Protein AF-A0A852RER1-F1 (afdb_monomer_lite)

Structure (mmCIF, N/CA/C/O backbone):
data_AF-A0A852RER1-F1
#
_entry.id   AF-A0A852RER1-F1
#
loop_
_atom_site.group_PDB
_atom_site.id
_atom_site.type_symbol
_atom_site.label_atom_id
_atom_site.label_alt_id
_atom_site.label_comp_id
_atom_site.label_asym_id
_atom_site.label_entity_id
_atom_site.label_seq_id
_atom_site.pdbx_PDB_ins_code
_atom_site.Cartn_x
_atom_site.Cartn_y
_atom_site.Cartn_z
_atom_site.occupancy
_atom_site.B_iso_or_equiv
_atom_site.auth_seq_id
_atom_site.auth_comp_id
_atom_site.auth_asym_id
_atom_site.auth_atom_id
_atom_site.pdbx_PDB_model_num
ATOM 1 N N . MET A 1 1 ? -23.363 30.233 51.458 1.00 36.84 1 MET A N 1
ATOM 2 C CA . MET A 1 1 ? -23.856 29.003 50.801 1.00 36.84 1 MET A CA 1
ATOM 3 C C . MET A 1 1 ? -25.123 29.364 50.048 1.00 36.84 1 MET A C 1
ATOM 5 O O . MET A 1 1 ? -26.042 29.880 50.666 1.00 36.84 1 MET A O 1
ATOM 9 N N . ARG A 1 2 ? -25.121 29.237 48.717 1.00 41.78 2 ARG A N 1
ATOM 10 C CA . ARG A 1 2 ? -26.231 29.639 47.842 1.00 41.78 2 ARG A CA 1
ATOM 11 C C . ARG A 1 2 ? -26.874 28.353 47.327 1.00 41.78 2 ARG A C 1
ATOM 13 O O . ARG A 1 2 ? -26.272 27.664 46.514 1.00 41.78 2 ARG A O 1
ATOM 20 N N . THR A 1 3 ? -28.038 28.000 47.857 1.00 46.34 3 THR A N 1
ATOM 21 C CA . THR A 1 3 ? -28.856 26.878 47.384 1.00 46.34 3 THR A CA 1
ATOM 22 C C . THR A 1 3 ? -29.500 27.293 46.060 1.00 46.34 3 THR A C 1
ATOM 24 O O . THR A 1 3 ? -30.434 28.093 46.054 1.00 46.34 3 THR A O 1
ATOM 27 N N . GLY A 1 4 ? -28.945 26.848 44.932 1.00 49.03 4 GLY A N 1
ATOM 28 C CA . GLY A 1 4 ? -29.528 27.100 43.614 1.00 49.03 4 GLY A CA 1
ATOM 29 C C . GLY A 1 4 ? -30.630 26.088 43.325 1.00 49.03 4 GLY A C 1
ATOM 30 O O . GLY A 1 4 ? -30.341 24.900 43.230 1.00 49.03 4 GLY A O 1
ATOM 31 N N . SER A 1 5 ? -31.876 26.551 43.199 1.00 51.22 5 SER A N 1
ATOM 32 C CA . SER A 1 5 ? -32.975 25.766 42.631 1.00 51.22 5 SER A CA 1
ATOM 33 C C . SER A 1 5 ? -32.625 25.386 41.188 1.00 51.22 5 SER A C 1
ATOM 35 O O . SER A 1 5 ? -32.264 26.258 40.386 1.00 51.22 5 SER A O 1
ATOM 37 N N . GLY A 1 6 ? -32.679 24.084 40.888 1.00 59.28 6 GLY A N 1
ATOM 38 C CA . GLY A 1 6 ? -32.413 23.482 39.577 1.00 59.28 6 GLY A CA 1
ATOM 39 C C . GLY A 1 6 ? -33.532 23.752 38.575 1.00 59.28 6 GLY A C 1
ATOM 40 O O . GLY A 1 6 ? -34.182 22.829 38.108 1.00 59.28 6 GLY A O 1
ATOM 41 N N . GLU A 1 7 ? -33.782 25.023 38.298 1.00 64.06 7 GLU A N 1
ATOM 42 C CA . GLU A 1 7 ? -34.699 25.473 37.252 1.00 64.06 7 GLU A CA 1
ATOM 43 C C . GLU A 1 7 ? -33.895 25.809 35.992 1.00 64.06 7 GLU A C 1
ATOM 45 O O . GLU A 1 7 ? -32.738 26.235 36.096 1.00 64.06 7 GLU A O 1
ATOM 50 N N . GLU A 1 8 ? -34.502 25.613 34.819 1.00 69.69 8 GLU A N 1
ATOM 51 C CA . GLU A 1 8 ? -33.958 26.052 33.530 1.00 69.69 8 GLU A CA 1
ATOM 52 C C . GLU A 1 8 ? -33.618 27.546 33.590 1.00 69.69 8 GLU A C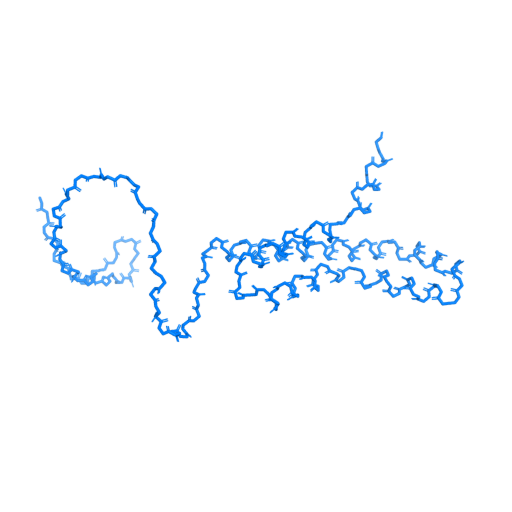 1
ATOM 54 O O . GLU A 1 8 ? -34.421 28.375 34.033 1.00 69.69 8 GLU A O 1
ATOM 59 N N . ARG A 1 9 ? -32.399 27.906 33.181 1.00 73.62 9 ARG A N 1
ATOM 60 C CA . ARG A 1 9 ? -31.909 29.291 33.257 1.00 73.62 9 ARG A CA 1
ATOM 61 C C . ARG A 1 9 ? -31.253 29.694 31.950 1.00 73.62 9 ARG A C 1
ATOM 63 O O . ARG A 1 9 ? -30.573 28.898 31.308 1.00 73.62 9 ARG A O 1
ATOM 70 N N . GLU A 1 10 ? -31.429 30.956 31.575 1.00 75.88 10 GLU A N 1
ATOM 71 C CA . GLU A 1 10 ? -30.740 31.530 30.424 1.00 75.88 10 GLU A CA 1
ATOM 72 C C . GLU A 1 10 ? -29.225 31.568 30.678 1.00 75.88 10 GLU A C 1
ATOM 74 O O . GLU A 1 10 ? -28.758 31.913 31.771 1.00 75.88 10 GLU A O 1
ATOM 79 N N . SER A 1 11 ? -28.449 31.166 29.673 1.00 72.94 11 SER A N 1
ATOM 80 C CA . SER A 1 11 ? -26.996 31.100 29.758 1.00 72.94 11 SER A CA 1
ATOM 81 C C . SER A 1 11 ? -26.396 32.497 29.894 1.00 72.94 11 SER A C 1
ATOM 83 O O . SER A 1 11 ? -26.554 33.354 29.028 1.00 72.94 11 SER A O 1
ATOM 85 N N . ALA A 1 12 ? -25.608 32.705 30.949 1.00 73.94 12 ALA A N 1
ATOM 86 C CA . ALA A 1 12 ? -24.845 33.940 31.131 1.00 73.94 12 ALA A CA 1
ATOM 87 C C . ALA A 1 12 ? -23.689 34.091 30.121 1.00 73.94 12 ALA A C 1
ATOM 89 O O . ALA A 1 12 ? -23.133 35.179 29.984 1.00 73.94 12 ALA A O 1
ATOM 90 N N . LEU A 1 13 ? -23.300 33.005 29.441 1.00 71.88 13 LEU A N 1
ATOM 91 C CA . LEU A 1 13 ? -22.175 32.991 28.503 1.00 71.88 13 LEU A CA 1
ATOM 92 C C . LEU A 1 13 ? -22.589 33.390 27.083 1.00 71.88 13 LEU A C 1
ATOM 94 O O . LEU A 1 13 ? -21.761 33.896 26.329 1.00 71.88 13 LEU A O 1
ATOM 98 N N . GLN A 1 14 ? -23.850 33.161 26.710 1.00 68.88 14 GLN A N 1
ATOM 99 C CA . GLN A 1 14 ? -24.349 33.457 25.373 1.00 68.88 14 GLN A CA 1
ATOM 100 C C . GLN A 1 14 ? -25.864 33.678 25.409 1.00 68.88 14 GLN A C 1
ATOM 102 O O . GLN A 1 14 ? -26.620 32.770 25.747 1.00 68.88 14 GLN A O 1
ATOM 107 N N . SER A 1 15 ? -26.297 34.889 25.050 1.00 74.00 15 SER A N 1
ATOM 108 C CA . SER A 1 15 ? -27.716 35.263 25.029 1.00 74.00 15 SER A CA 1
ATOM 109 C C . SER A 1 15 ? -28.498 34.421 24.014 1.00 74.00 15 SER A C 1
ATOM 111 O O . SER A 1 15 ? -27.995 34.134 22.922 1.00 74.00 15 SER A O 1
ATOM 113 N N . GLY A 1 16 ? -29.715 34.011 24.388 1.00 79.62 16 GLY A N 1
ATOM 114 C CA . GLY A 1 16 ? -30.591 33.179 23.555 1.00 79.62 16 GLY A CA 1
ATOM 115 C C . GLY A 1 16 ? -30.378 31.663 23.673 1.00 79.62 16 GLY A C 1
ATOM 116 O O . GLY A 1 16 ? -31.017 30.915 22.938 1.00 79.62 16 GLY A O 1
ATOM 117 N N . TRP A 1 17 ? -29.512 31.199 24.579 1.00 70.81 17 TRP A N 1
ATOM 118 C CA . TRP A 1 17 ? -29.360 29.777 24.912 1.00 70.81 17 TRP A CA 1
ATOM 119 C C . TRP A 1 17 ? -29.929 29.473 26.300 1.00 70.81 17 TRP A C 1
ATOM 121 O O . TRP A 1 17 ? -29.529 30.099 27.283 1.00 70.81 17 TRP A O 1
ATOM 131 N N . THR A 1 18 ? -30.809 28.476 26.395 1.00 79.31 18 THR A N 1
ATOM 132 C CA . THR A 1 18 ? -31.345 27.975 27.670 1.00 79.31 18 THR A CA 1
ATOM 133 C C . THR A 1 18 ? -30.506 26.798 28.156 1.00 79.31 18 THR A C 1
ATOM 135 O O . THR A 1 18 ? -30.232 25.868 27.395 1.00 79.31 18 THR A O 1
ATOM 138 N N . VAL A 1 19 ? -30.068 26.838 29.413 1.00 76.62 19 VAL A N 1
ATOM 139 C CA . VAL A 1 19 ? -29.399 25.707 30.061 1.00 76.62 19 VAL A CA 1
ATOM 140 C C . VAL A 1 19 ? -30.468 24.845 30.719 1.00 76.62 19 VAL A C 1
ATOM 142 O O . VAL A 1 19 ? -31.115 25.277 31.674 1.00 76.62 19 VAL A O 1
ATOM 145 N N . GLU A 1 20 ? -30.628 23.634 30.191 1.00 75.25 20 GLU A N 1
ATOM 146 C CA . GLU A 1 20 ? -31.519 22.613 30.737 1.00 75.25 20 GLU A CA 1
ATOM 147 C C . GLU A 1 20 ? -31.065 22.201 32.144 1.00 75.25 20 GLU A C 1
ATOM 149 O O . GLU A 1 20 ? -29.864 22.033 32.396 1.00 75.25 20 GLU A O 1
ATOM 154 N N . ALA A 1 21 ? -32.011 22.030 33.069 1.00 71.56 21 ALA A N 1
ATOM 155 C CA . ALA A 1 21 ? -31.691 21.570 34.413 1.00 71.56 21 ALA A CA 1
ATOM 156 C C . ALA A 1 21 ? -31.097 20.152 34.356 1.00 71.56 21 ALA A C 1
ATOM 158 O O . ALA A 1 21 ? -31.679 19.232 33.783 1.00 71.56 21 ALA A O 1
ATOM 159 N N . ALA A 1 22 ? -29.922 19.960 34.965 1.00 70.19 22 ALA A N 1
ATOM 160 C CA . ALA A 1 22 ? -29.337 18.630 35.081 1.00 70.19 22 ALA A CA 1
ATOM 161 C C . ALA A 1 22 ? -30.306 17.729 35.872 1.00 70.19 22 ALA A C 1
ATOM 163 O O . ALA A 1 22 ? -30.730 18.132 36.961 1.00 70.19 22 ALA A O 1
ATOM 164 N N . PRO A 1 23 ? -30.665 16.533 35.365 1.00 64.38 23 PRO A N 1
ATOM 165 C CA . PRO A 1 23 ? -31.556 15.635 36.084 1.00 64.38 23 PRO A CA 1
ATOM 166 C C . PRO A 1 23 ? -30.959 15.354 37.462 1.00 64.38 23 PRO A C 1
ATOM 168 O O . PRO A 1 23 ? -29.773 15.035 37.573 1.00 64.38 23 PRO A O 1
ATOM 171 N N . SER A 1 24 ? -31.766 15.508 38.514 1.00 60.53 24 SER A N 1
ATOM 172 C CA . SER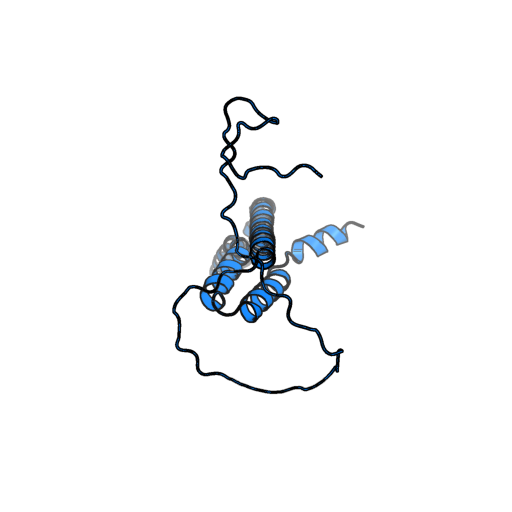 A 1 24 ? -31.344 15.237 39.884 1.00 60.53 24 SER A CA 1
ATOM 173 C C . SER A 1 24 ? -30.978 13.759 40.001 1.00 60.53 24 SER A C 1
ATOM 175 O O . SER A 1 24 ? -31.851 12.899 40.115 1.00 60.53 24 SER A O 1
ATOM 177 N N . ILE A 1 25 ? -29.684 13.459 39.929 1.00 60.88 25 ILE A N 1
ATOM 178 C CA . ILE A 1 25 ? -29.155 12.139 40.247 1.00 60.88 25 ILE A CA 1
ATOM 179 C C . ILE A 1 25 ? -29.353 11.976 41.760 1.00 60.88 25 ILE A C 1
ATOM 181 O O . ILE A 1 25 ? -28.802 12.787 42.508 1.00 60.88 25 ILE A O 1
ATOM 185 N N . PRO A 1 26 ? -30.154 11.007 42.242 1.00 62.59 26 PRO A N 1
ATOM 186 C CA . PRO A 1 26 ? -30.224 10.738 43.672 1.00 62.59 26 PRO A CA 1
ATOM 187 C C . PRO A 1 26 ? -28.815 10.412 44.180 1.00 62.59 26 PRO A C 1
ATOM 189 O O . PRO A 1 26 ? -28.113 9.603 43.571 1.00 62.59 26 PRO A O 1
ATOM 192 N N . GLU A 1 27 ? -28.396 11.088 45.253 1.00 58.34 27 GLU A N 1
ATOM 193 C CA . GLU A 1 27 ? -27.082 10.908 45.875 1.00 58.34 27 GLU A CA 1
ATOM 194 C C . GLU A 1 27 ? -26.808 9.415 46.123 1.00 58.34 27 GLU A C 1
ATOM 196 O O . GLU A 1 27 ? -27.597 8.750 46.805 1.00 58.34 27 GLU A O 1
ATOM 201 N N . PRO A 1 28 ? -25.708 8.859 45.586 1.00 56.69 28 PRO A N 1
ATOM 202 C CA . PRO A 1 28 ? -25.269 7.525 45.953 1.00 56.69 28 PRO A CA 1
ATOM 203 C C . PRO A 1 28 ? -24.923 7.514 47.443 1.00 56.69 28 PRO A C 1
ATOM 205 O O . PRO A 1 28 ? -24.055 8.261 47.888 1.00 56.69 28 PRO A O 1
ATOM 208 N N . VAL A 1 29 ? -25.596 6.660 48.215 1.00 60.06 29 VAL A N 1
ATOM 209 C CA . VAL A 1 29 ? -25.231 6.371 49.606 1.00 60.06 29 VAL A CA 1
ATOM 210 C C . VAL A 1 29 ? -23.779 5.886 49.620 1.00 60.06 29 VAL A C 1
ATOM 212 O O . VAL A 1 29 ? -23.473 4.876 48.986 1.00 60.06 29 VAL A O 1
ATOM 215 N N . GLU A 1 30 ? -22.892 6.614 50.305 1.00 49.44 30 GLU A N 1
ATOM 216 C CA . GLU A 1 30 ? -21.469 6.281 50.425 1.00 49.44 30 GLU A CA 1
ATOM 217 C C . GLU A 1 30 ? -21.282 4.847 50.956 1.00 49.44 30 GLU A C 1
ATOM 219 O O . GLU A 1 30 ? -21.673 4.554 52.092 1.00 49.44 30 GLU A O 1
ATOM 224 N N . PRO A 1 31 ? -20.665 3.929 50.190 1.00 47.41 31 PRO A N 1
ATOM 225 C CA . PRO A 1 31 ? -20.239 2.658 50.741 1.00 47.41 31 PRO A CA 1
ATOM 226 C C . PRO A 1 31 ? -18.959 2.873 51.557 1.00 47.41 31 PRO A C 1
ATOM 228 O O . PRO A 1 31 ? -17.932 3.318 51.045 1.00 47.41 31 PRO A O 1
ATOM 231 N N . VAL A 1 32 ? -19.031 2.534 52.845 1.00 51.81 32 VAL A N 1
ATOM 232 C CA . VAL A 1 32 ? -17.892 2.459 53.769 1.00 51.81 32 VAL A CA 1
ATOM 233 C C . VAL A 1 32 ? -16.779 1.618 53.135 1.00 51.81 32 VAL A C 1
ATOM 235 O O . VAL A 1 32 ? -17.002 0.455 52.812 1.00 51.81 32 VAL A O 1
ATOM 238 N N . ILE A 1 33 ? -15.589 2.199 52.965 1.00 42.38 33 ILE A N 1
ATOM 239 C CA . ILE A 1 33 ? -14.400 1.545 52.396 1.00 42.38 33 ILE A CA 1
ATOM 240 C C . ILE A 1 33 ? -13.649 0.789 53.507 1.00 42.38 33 ILE A C 1
ATOM 242 O O . ILE A 1 33 ? -13.112 1.443 54.405 1.00 42.38 33 ILE A O 1
ATOM 246 N N . PRO A 1 34 ? -13.495 -0.548 53.450 1.00 44.09 34 PRO A N 1
ATOM 247 C CA . PRO A 1 34 ? -12.412 -1.234 54.137 1.00 44.09 34 PRO A CA 1
ATOM 248 C C . PRO A 1 34 ? -11.178 -1.289 53.225 1.00 44.09 34 PRO A C 1
ATOM 250 O O . PRO A 1 34 ? -11.272 -1.442 52.009 1.00 44.09 34 PRO A O 1
ATOM 253 N N . ALA A 1 35 ? -10.015 -1.131 53.848 1.00 37.84 35 ALA A N 1
ATOM 254 C CA . ALA A 1 35 ? -8.709 -0.938 53.236 1.00 37.84 35 ALA A CA 1
ATOM 255 C C . ALA A 1 35 ? -8.307 -1.966 52.157 1.00 37.84 35 ALA A C 1
ATOM 257 O O . ALA A 1 35 ? -8.627 -3.151 52.217 1.00 37.84 35 ALA A O 1
ATOM 258 N N . ALA A 1 36 ? -7.509 -1.470 51.209 1.00 42.53 36 ALA A N 1
ATOM 259 C CA . ALA A 1 36 ? -6.866 -2.213 50.139 1.00 42.53 36 ALA A CA 1
ATOM 260 C C . ALA A 1 36 ? -6.115 -3.460 50.634 1.00 42.53 36 ALA A C 1
ATOM 262 O O . ALA A 1 36 ? -5.210 -3.373 51.464 1.00 42.53 36 ALA A O 1
ATOM 263 N N . THR A 1 37 ? -6.409 -4.599 50.013 1.00 38.38 37 THR A N 1
ATOM 264 C CA . THR A 1 37 ? -5.468 -5.714 49.890 1.00 38.38 37 THR A CA 1
ATOM 265 C C . THR A 1 37 ? -5.299 -6.025 48.410 1.00 38.38 37 THR A C 1
ATOM 267 O O . THR A 1 37 ? -6.255 -6.213 47.663 1.00 38.38 37 THR A O 1
ATOM 270 N N . ALA A 1 38 ? -4.048 -5.954 47.968 1.00 43.44 38 ALA A N 1
ATOM 271 C CA . ALA A 1 38 ? -3.640 -6.320 46.631 1.00 43.44 38 ALA A CA 1
ATOM 272 C C . ALA A 1 38 ? -3.578 -7.846 46.500 1.00 43.44 38 ALA A C 1
ATOM 274 O O . ALA A 1 38 ? -3.146 -8.529 47.425 1.00 43.44 38 ALA A O 1
ATOM 275 N N . SER A 1 39 ? -3.849 -8.303 45.275 1.00 41.16 39 SER A N 1
ATOM 276 C CA . SER A 1 39 ? -3.531 -9.626 44.733 1.00 41.16 39 SER A CA 1
ATOM 277 C C . SER A 1 39 ? -4.549 -10.727 45.024 1.00 41.16 39 SER A C 1
ATOM 279 O O . SER A 1 39 ? -4.481 -11.382 46.051 1.00 41.16 39 SER A O 1
ATOM 281 N N . GLU A 1 40 ? -5.392 -11.022 44.030 1.00 40.19 40 GLU A N 1
ATOM 282 C CA . GLU A 1 40 ? -5.634 -12.408 43.635 1.00 40.19 40 GLU A CA 1
ATOM 283 C C . GLU A 1 40 ? -6.076 -12.492 42.167 1.00 40.19 40 GLU A C 1
ATOM 285 O O . GLU A 1 40 ? -6.988 -11.822 41.691 1.00 40.19 40 GLU A O 1
ATOM 290 N N . ARG A 1 41 ? -5.319 -13.298 41.429 1.00 48.59 41 ARG A N 1
ATOM 291 C CA . ARG A 1 41 ? -5.574 -13.767 40.072 1.00 48.59 41 ARG A CA 1
ATOM 292 C C . ARG A 1 41 ? -6.732 -14.768 40.169 1.00 48.59 41 ARG A C 1
ATOM 294 O O . ARG A 1 41 ? -6.566 -15.781 40.836 1.00 48.59 41 ARG A O 1
ATOM 301 N N . GLY A 1 42 ? -7.860 -14.505 39.511 1.00 34.06 42 GLY A N 1
ATOM 302 C CA . GLY A 1 42 ? -9.042 -15.364 39.591 1.00 34.06 42 GLY A CA 1
ATOM 303 C C . GLY A 1 42 ? 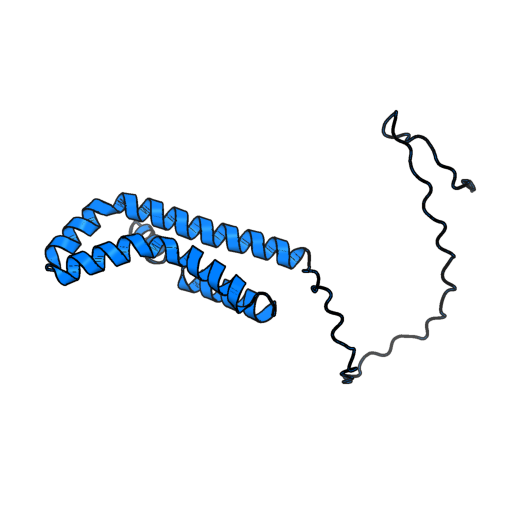-9.939 -15.234 38.368 1.00 34.06 42 GLY A C 1
ATOM 304 O O . GLY A 1 42 ? -10.491 -14.176 38.097 1.00 34.06 42 GLY A O 1
ATOM 305 N N . ASP A 1 43 ? -10.000 -16.334 37.637 1.00 46.94 43 ASP A N 1
ATOM 306 C CA . ASP A 1 43 ? -10.872 -16.666 36.522 1.00 46.94 43 ASP A CA 1
ATOM 307 C C . ASP A 1 43 ? -12.359 -16.629 36.923 1.00 46.94 43 ASP A C 1
ATOM 309 O O . ASP A 1 43 ? -12.723 -17.123 37.990 1.00 46.94 43 ASP A O 1
ATOM 313 N N . ALA A 1 44 ? -13.198 -16.055 36.063 1.00 45.50 44 ALA A N 1
ATOM 314 C CA . ALA A 1 44 ? -14.645 -16.253 36.043 1.00 45.50 44 ALA A CA 1
ATOM 315 C C . ALA A 1 44 ? -15.148 -15.817 34.661 1.00 45.50 44 ALA A C 1
ATOM 317 O O . ALA A 1 44 ? -15.589 -14.685 34.455 1.00 45.50 44 ALA A O 1
ATOM 318 N N . ASP A 1 45 ? -14.996 -16.726 33.699 1.00 43.88 45 ASP A N 1
ATOM 319 C CA . ASP A 1 45 ? -15.722 -16.733 32.431 1.00 43.88 45 ASP A CA 1
ATOM 320 C C . ASP A 1 45 ? -17.219 -16.905 32.740 1.00 43.88 45 ASP A C 1
ATOM 322 O O . ASP A 1 45 ? -17.765 -18.008 32.765 1.00 43.88 45 ASP A O 1
ATOM 326 N N . ASP A 1 46 ? -17.859 -15.794 33.103 1.00 42.31 46 ASP A N 1
ATOM 327 C CA . ASP A 1 46 ? -19.304 -15.705 33.221 1.00 42.31 46 ASP A CA 1
ATOM 328 C C . ASP A 1 46 ? -19.876 -15.720 31.805 1.00 42.31 46 ASP A C 1
ATOM 330 O O . ASP A 1 46 ? -19.679 -14.789 31.014 1.00 42.31 46 ASP A O 1
ATOM 334 N N . ALA A 1 47 ? -20.538 -16.831 31.488 1.00 51.19 47 ALA A N 1
ATOM 335 C CA . ALA A 1 47 ? -21.261 -17.087 30.257 1.00 51.19 47 ALA A CA 1
ATOM 336 C C . ALA A 1 47 ? -22.450 -16.122 30.134 1.00 51.19 47 ALA A C 1
ATOM 338 O O . ALA A 1 47 ? -23.613 -16.496 30.276 1.00 51.19 47 ALA A O 1
ATOM 339 N N . SER A 1 48 ? -22.144 -14.861 29.855 1.00 44.91 48 SER A N 1
ATOM 340 C CA . SER A 1 48 ? -23.113 -13.862 29.446 1.00 44.91 48 SER A CA 1
ATOM 341 C C . SER A 1 48 ? -23.426 -14.068 27.967 1.00 44.91 48 SER A C 1
ATOM 343 O O . SER A 1 48 ? -22.529 -14.137 27.123 1.00 44.91 48 SER A O 1
ATOM 345 N N . GLU A 1 49 ? -24.718 -14.200 27.680 1.00 49.59 49 GLU A N 1
ATOM 346 C CA . GLU A 1 49 ? -25.327 -14.266 26.353 1.00 49.59 49 GLU A CA 1
ATOM 347 C C . GLU A 1 49 ? -24.655 -13.304 25.357 1.00 49.59 49 GLU A C 1
ATOM 349 O O . GLU A 1 49 ? -24.189 -12.232 25.758 1.00 49.59 49 GLU A O 1
ATOM 354 N N . PRO A 1 50 ? -24.617 -13.619 24.046 1.00 47.44 50 PRO A N 1
ATOM 355 C CA . PRO A 1 50 ? -24.121 -12.672 23.066 1.00 47.44 50 PRO A CA 1
ATOM 356 C C . PRO A 1 50 ? -25.140 -11.534 22.944 1.00 47.44 50 PRO A C 1
ATOM 358 O O . PRO A 1 50 ? -25.988 -11.539 22.052 1.00 47.44 50 PRO A O 1
ATOM 361 N N . ASP A 1 51 ? -25.051 -10.544 23.834 1.00 48.12 51 ASP A N 1
ATOM 362 C CA . ASP A 1 51 ? -25.634 -9.231 23.614 1.00 48.12 51 ASP A CA 1
ATOM 363 C C . ASP A 1 51 ? -24.936 -8.698 22.363 1.00 48.12 51 ASP A C 1
ATOM 365 O O . ASP A 1 51 ? -23.783 -8.259 22.381 1.00 48.12 51 ASP A O 1
ATOM 369 N N . ALA A 1 52 ? -25.614 -8.851 21.226 1.00 60.56 52 ALA A N 1
ATOM 370 C CA . ALA A 1 52 ? -25.133 -8.530 19.890 1.00 60.56 52 ALA A CA 1
ATOM 371 C C . ALA A 1 52 ? -25.031 -7.011 19.672 1.00 60.56 52 ALA A C 1
ATOM 373 O O . ALA A 1 52 ? -25.232 -6.508 18.564 1.00 60.56 52 ALA A O 1
ATOM 374 N N . ARG A 1 53 ? -24.719 -6.252 20.727 1.00 61.22 53 ARG A N 1
ATOM 375 C CA . ARG A 1 53 ? -24.361 -4.850 20.607 1.00 61.22 53 ARG A CA 1
ATOM 376 C C . ARG A 1 53 ? -22.950 -4.774 20.039 1.00 61.22 53 ARG A C 1
ATOM 378 O O . ARG A 1 53 ? -22.025 -5.379 20.590 1.00 61.22 53 ARG A O 1
ATOM 385 N N . PRO A 1 54 ? -22.745 -4.038 18.936 1.00 65.38 54 PRO A N 1
ATOM 386 C CA . PRO A 1 54 ? -21.410 -3.834 18.407 1.00 65.38 54 PRO A CA 1
ATOM 387 C C . PRO A 1 54 ? -20.547 -3.193 19.494 1.00 65.38 54 PRO A C 1
ATOM 389 O O . PRO A 1 54 ? -20.859 -2.118 20.004 1.00 65.38 54 PRO A O 1
ATOM 392 N N . LYS A 1 55 ? -19.460 -3.877 19.865 1.00 75.38 55 LYS A N 1
ATOM 393 C CA . LYS A 1 55 ? -18.500 -3.381 20.850 1.00 75.38 55 LYS A CA 1
ATOM 394 C C . LYS A 1 55 ? -17.962 -2.031 20.377 1.00 75.38 55 LYS A C 1
ATOM 396 O O . LYS A 1 55 ? -17.294 -1.956 19.346 1.00 75.38 55 LYS A O 1
ATOM 401 N N . GLN A 1 56 ? -18.268 -0.974 21.124 1.00 80.00 56 GLN A N 1
ATOM 402 C CA . GLN A 1 56 ? -17.818 0.376 20.807 1.00 80.00 56 GLN A CA 1
ATOM 403 C C . GLN A 1 56 ? -16.283 0.430 20.841 1.00 80.00 56 GLN A C 1
ATOM 405 O O . GLN A 1 56 ? -15.650 -0.035 21.792 1.00 80.00 56 GLN A O 1
ATOM 410 N N . MET A 1 57 ? -15.668 0.966 19.783 1.00 81.12 57 MET A N 1
ATOM 411 C CA . MET A 1 57 ? -14.222 1.187 19.748 1.00 81.12 57 MET A CA 1
ATOM 412 C C . MET A 1 57 ? -13.835 2.310 20.713 1.00 81.12 57 MET A C 1
ATOM 414 O O . MET A 1 57 ? -14.526 3.319 20.817 1.00 81.12 57 MET A O 1
ATOM 418 N N . SER A 1 58 ? -12.692 2.153 21.381 1.00 88.31 58 SER A N 1
ATOM 419 C CA . SER A 1 58 ? -12.097 3.236 22.167 1.00 88.31 58 SER A CA 1
ATOM 420 C C . SER A 1 58 ? -11.703 4.407 21.258 1.00 88.31 58 SER A C 1
ATOM 422 O O . SER A 1 58 ? -11.225 4.187 20.142 1.00 88.31 58 SER A O 1
ATOM 424 N N . ASN A 1 59 ? -11.821 5.644 21.755 1.00 93.00 59 ASN A N 1
ATOM 425 C CA . ASN A 1 59 ? -11.386 6.861 21.053 1.00 93.00 59 ASN A CA 1
ATOM 426 C C . ASN A 1 59 ? -9.943 6.743 20.540 1.00 93.00 59 ASN A C 1
ATOM 428 O O . ASN A 1 59 ? -9.654 7.097 19.400 1.00 93.00 59 ASN A O 1
ATOM 432 N N . LEU A 1 60 ? -9.046 6.172 21.352 1.00 90.62 60 LEU A N 1
ATOM 433 C CA . LEU A 1 60 ? -7.655 5.941 20.958 1.00 90.62 60 LEU A CA 1
ATOM 434 C C . LEU A 1 60 ? -7.553 5.004 19.747 1.00 90.62 60 LEU A C 1
ATOM 436 O O . LEU A 1 60 ? -6.758 5.245 18.845 1.00 90.62 60 LEU A O 1
ATOM 440 N N . THR A 1 61 ? -8.367 3.946 19.705 1.00 89.56 61 THR A N 1
ATOM 441 C CA . THR A 1 61 ? -8.397 3.013 18.572 1.00 89.56 61 THR A CA 1
ATOM 442 C C . THR A 1 61 ? -8.841 3.713 17.294 1.00 89.56 61 THR A C 1
ATOM 444 O O . THR A 1 61 ? -8.234 3.488 16.253 1.00 89.56 61 THR A O 1
ATOM 447 N N . VAL A 1 62 ? -9.844 4.590 17.370 1.00 92.56 62 VAL A N 1
ATOM 448 C CA . VAL A 1 62 ? -10.311 5.374 16.215 1.00 92.56 62 VAL A CA 1
ATOM 449 C C . VAL A 1 62 ? -9.210 6.307 15.707 1.00 92.56 62 VAL A C 1
ATOM 451 O O . VAL A 1 62 ? -8.942 6.336 14.507 1.00 92.56 62 VAL A O 1
ATOM 454 N N . VAL A 1 63 ? -8.519 7.011 16.609 1.00 95.62 63 VAL A N 1
ATOM 455 C CA . VAL A 1 63 ? -7.395 7.893 16.250 1.00 95.62 63 VAL A CA 1
ATOM 456 C C . VAL A 1 63 ? -6.263 7.107 15.590 1.00 95.62 63 VAL A C 1
ATOM 458 O O . VAL A 1 63 ? -5.793 7.492 14.522 1.00 95.62 63 VAL A O 1
ATOM 461 N N . LEU A 1 64 ? -5.849 5.981 16.178 1.00 93.44 64 LEU A N 1
ATOM 462 C CA . LEU A 1 64 ? -4.808 5.122 15.605 1.00 93.44 64 LEU A CA 1
ATOM 463 C C . LEU A 1 64 ? -5.223 4.544 14.250 1.00 93.44 64 LEU A C 1
ATOM 465 O O . LEU A 1 64 ? -4.383 4.387 13.363 1.00 93.44 64 LEU A O 1
ATOM 469 N N . LEU A 1 65 ? -6.510 4.249 14.066 1.00 94.75 65 LEU A N 1
ATOM 470 C CA . LEU A 1 65 ? -7.027 3.768 12.793 1.00 94.75 65 LEU A CA 1
ATOM 471 C C . LEU A 1 65 ? -6.992 4.861 11.719 1.00 94.75 65 LEU A C 1
ATOM 473 O O . LEU A 1 65 ? -6.578 4.592 10.595 1.00 94.75 65 LEU A O 1
ATOM 477 N N . GLY A 1 66 ? -7.355 6.095 12.074 1.00 96.38 66 GLY A N 1
ATOM 478 C CA . GLY A 1 66 ? -7.227 7.251 11.188 1.00 96.38 66 GLY A CA 1
ATOM 479 C C . GLY A 1 66 ? -5.771 7.550 10.829 1.00 96.38 66 GLY A C 1
ATOM 480 O O . GLY A 1 66 ? -5.454 7.719 9.655 1.00 96.38 66 GLY A O 1
ATOM 481 N N . LEU A 1 67 ? -4.871 7.544 11.818 1.00 97.00 67 LEU A N 1
ATOM 482 C CA . LEU A 1 67 ? -3.440 7.776 11.608 1.00 97.00 67 LEU A CA 1
ATOM 483 C C . LEU A 1 67 ? -2.818 6.699 10.715 1.00 97.00 67 LEU A C 1
ATOM 485 O O . LEU A 1 67 ? -2.127 7.023 9.754 1.00 97.00 67 LEU A O 1
ATOM 489 N N . SER A 1 68 ? -3.076 5.423 11.013 1.00 96.19 68 SER A N 1
ATOM 490 C CA . SER A 1 68 ? -2.575 4.316 10.196 1.00 96.19 68 SER A CA 1
ATOM 491 C C . SER A 1 68 ? -3.152 4.371 8.785 1.00 96.19 68 SER A C 1
ATOM 493 O O . SER A 1 68 ? -2.382 4.334 7.832 1.00 96.19 68 SER A O 1
ATOM 495 N N . GLY A 1 69 ? -4.466 4.550 8.631 1.00 97.00 69 GLY A N 1
ATOM 496 C CA . GLY A 1 69 ? -5.103 4.695 7.320 1.00 97.00 69 GLY A CA 1
ATOM 497 C C . GLY A 1 69 ? -4.530 5.859 6.509 1.00 97.00 69 GLY A C 1
ATOM 498 O O . GLY A 1 69 ? -4.207 5.690 5.334 1.00 97.00 69 GLY A O 1
ATOM 499 N N . GLY A 1 70 ? -4.319 7.013 7.147 1.00 97.56 70 GLY A N 1
ATOM 500 C CA . GLY A 1 70 ? -3.647 8.158 6.536 1.00 97.56 70 GLY A CA 1
ATOM 501 C C . GLY A 1 70 ? -2.217 7.833 6.103 1.00 97.56 70 GLY A C 1
ATOM 502 O O . GLY A 1 70 ? -1.826 8.179 4.992 1.00 97.56 70 GLY A O 1
ATOM 503 N N . LEU A 1 71 ? -1.454 7.113 6.928 1.00 96.94 71 LEU A N 1
ATOM 504 C CA . LEU A 1 71 ? -0.081 6.720 6.612 1.00 96.94 71 LEU A CA 1
ATOM 505 C C . LEU A 1 71 ? -0.012 5.724 5.441 1.00 96.94 71 LEU A C 1
ATOM 507 O O . LEU A 1 71 ? 0.792 5.921 4.533 1.00 96.94 71 LEU A O 1
ATOM 511 N N . PHE A 1 72 ? -0.897 4.722 5.398 1.00 96.88 72 PHE A N 1
ATOM 512 C CA . PHE A 1 72 ? -1.025 3.815 4.248 1.00 96.88 72 PHE A CA 1
ATOM 513 C C . PHE A 1 72 ? -1.408 4.576 2.969 1.00 96.88 72 PHE A C 1
ATOM 515 O O . PHE A 1 72 ? -0.852 4.306 1.903 1.00 96.88 72 PHE A O 1
ATOM 522 N N . MET A 1 73 ? -2.312 5.558 3.064 1.00 96.75 73 MET A N 1
ATOM 523 C CA . MET A 1 73 ? -2.698 6.388 1.919 1.00 96.75 73 MET A CA 1
ATOM 524 C C . MET A 1 73 ? -1.539 7.270 1.438 1.00 96.75 73 MET A C 1
ATOM 526 O O . MET A 1 73 ? -1.296 7.368 0.237 1.00 96.75 73 MET A O 1
ATOM 530 N N . LEU A 1 74 ? -0.785 7.872 2.362 1.00 95.50 74 LEU A N 1
ATOM 531 C CA . LEU A 1 74 ? 0.414 8.644 2.036 1.00 95.50 74 LEU A CA 1
ATOM 532 C C . LEU A 1 74 ? 1.487 7.767 1.385 1.00 95.50 74 LEU A C 1
ATOM 534 O O . LEU A 1 74 ? 2.103 8.204 0.418 1.00 95.50 74 LEU A O 1
ATOM 538 N N . TYR A 1 75 ? 1.686 6.530 1.850 1.00 93.81 75 TYR A N 1
ATOM 539 C CA . TYR A 1 75 ? 2.609 5.588 1.205 1.00 93.81 75 TYR A CA 1
ATOM 540 C C . TYR A 1 75 ? 2.193 5.297 -0.233 1.00 93.81 75 TYR A C 1
ATOM 542 O O . TYR A 1 75 ? 3.022 5.414 -1.134 1.00 93.81 75 TYR A O 1
ATOM 550 N N . ALA A 1 76 ? 0.913 4.991 -0.458 1.00 95.00 76 ALA A N 1
ATOM 551 C CA . ALA A 1 76 ? 0.385 4.756 -1.798 1.00 95.00 76 ALA A CA 1
ATOM 552 C C . ALA A 1 76 ? 0.554 5.986 -2.702 1.00 95.00 76 ALA A C 1
ATOM 554 O O . ALA A 1 76 ? 1.000 5.862 -3.840 1.00 95.00 76 ALA A O 1
ATOM 555 N N . TRP A 1 77 ? 0.266 7.182 -2.182 1.00 95.25 77 TRP A N 1
ATOM 556 C CA . TRP A 1 77 ? 0.424 8.440 -2.911 1.00 95.25 77 TRP A CA 1
ATOM 557 C C . TRP A 1 77 ? 1.878 8.726 -3.299 1.00 95.25 77 TRP A C 1
ATOM 559 O O . TRP A 1 77 ? 2.168 9.073 -4.447 1.00 95.25 77 TRP A O 1
ATOM 569 N N . VAL A 1 78 ? 2.805 8.569 -2.353 1.00 91.38 78 VAL A N 1
ATOM 570 C CA . VAL A 1 78 ? 4.239 8.772 -2.583 1.00 91.38 78 VAL A CA 1
ATOM 571 C C . VAL A 1 78 ? 4.770 7.740 -3.584 1.00 91.38 78 VAL A C 1
ATOM 573 O O . VAL A 1 78 ? 5.466 8.121 -4.525 1.00 91.38 78 VAL A O 1
ATOM 576 N N . TRP A 1 79 ? 4.382 6.464 -3.454 1.00 92.62 79 TRP A N 1
ATOM 577 C CA . TRP A 1 79 ? 4.670 5.422 -4.451 1.00 92.62 79 TRP A CA 1
ATOM 578 C C . TRP A 1 79 ? 4.141 5.776 -5.828 1.00 92.62 79 TRP A C 1
ATOM 580 O O . TRP A 1 79 ? 4.887 5.688 -6.798 1.00 92.62 79 TRP A O 1
ATOM 590 N N . MET A 1 80 ? 2.893 6.224 -5.919 1.00 94.81 80 MET A N 1
ATOM 591 C CA . MET A 1 80 ? 2.292 6.599 -7.190 1.00 94.81 80 MET A CA 1
ATOM 592 C C . MET A 1 80 ? 3.029 7.779 -7.833 1.00 94.81 80 MET A C 1
ATOM 594 O O . MET A 1 80 ? 3.326 7.741 -9.023 1.00 94.81 80 MET A O 1
ATOM 598 N N . SER A 1 81 ? 3.384 8.795 -7.044 1.00 93.25 81 SER A N 1
ATOM 599 C CA . SER A 1 81 ? 4.143 9.962 -7.514 1.00 93.25 81 SER A CA 1
ATOM 600 C C . SER A 1 81 ? 5.509 9.559 -8.081 1.00 93.25 81 SER A C 1
ATOM 602 O O . SER A 1 81 ? 5.931 10.055 -9.123 1.00 93.25 81 SER A O 1
ATOM 604 N N . TRP A 1 82 ? 6.182 8.612 -7.429 1.00 90.38 82 TRP A N 1
ATOM 605 C CA . TRP A 1 82 ? 7.455 8.063 -7.895 1.00 90.38 82 TRP A CA 1
ATOM 606 C C . TRP A 1 82 ? 7.315 7.158 -9.115 1.00 90.38 82 TRP A C 1
ATOM 608 O O . TRP A 1 82 ? 8.131 7.247 -10.028 1.00 90.38 82 TRP A O 1
ATOM 618 N N . ALA A 1 83 ? 6.286 6.312 -9.161 1.00 92.56 83 ALA A N 1
ATOM 619 C CA . ALA A 1 83 ? 6.006 5.480 -10.326 1.00 92.56 83 ALA A CA 1
ATOM 620 C C . ALA A 1 83 ? 5.808 6.351 -11.576 1.00 92.56 83 ALA A C 1
ATOM 622 O O . ALA A 1 83 ? 6.330 6.036 -12.640 1.00 92.56 83 ALA A O 1
ATOM 623 N N . GLN A 1 84 ? 5.140 7.497 -11.427 1.00 94.81 84 GLN A N 1
ATOM 624 C CA . GLN A 1 84 ? 5.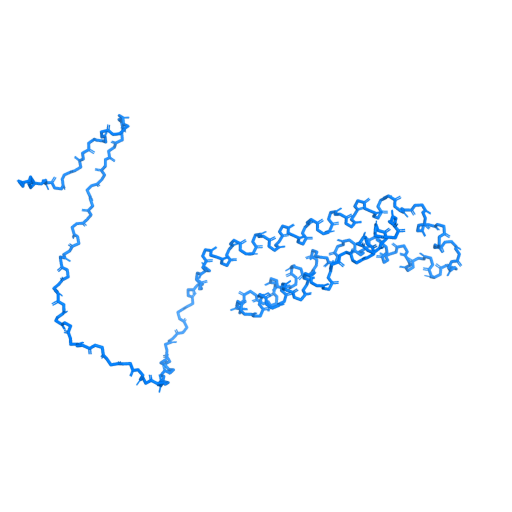040 8.491 -12.494 1.00 94.81 84 GLN A CA 1
ATOM 625 C C . GLN A 1 84 ? 6.410 9.084 -12.859 1.00 94.81 84 GLN A C 1
ATOM 627 O O . GLN A 1 84 ? 6.756 9.126 -14.035 1.00 94.81 84 GLN A O 1
ATOM 632 N N . TYR A 1 85 ? 7.220 9.484 -11.873 1.00 92.94 85 TYR A N 1
ATOM 633 C CA . TYR A 1 85 ? 8.551 10.057 -12.122 1.00 92.94 85 TYR A CA 1
ATOM 634 C C . TYR A 1 85 ? 9.512 9.083 -12.835 1.00 92.94 85 TYR A C 1
ATOM 636 O O . TYR A 1 85 ? 10.279 9.498 -13.698 1.00 92.94 85 TYR A O 1
ATOM 644 N N . TYR A 1 86 ? 9.469 7.788 -12.507 1.00 91.38 86 TYR A N 1
ATOM 645 C CA . TYR A 1 86 ? 10.351 6.758 -13.078 1.00 91.38 86 TYR A CA 1
ATOM 646 C C . TYR A 1 86 ? 9.713 5.950 -14.218 1.00 91.38 86 TYR A C 1
ATOM 648 O O . TYR A 1 86 ? 10.266 4.921 -14.613 1.00 91.38 86 TYR A O 1
ATOM 656 N N . ALA A 1 87 ? 8.574 6.387 -14.761 1.00 94.44 87 ALA A N 1
ATOM 657 C CA . ALA A 1 87 ? 7.836 5.631 -15.773 1.00 94.44 87 ALA A CA 1
ATOM 658 C C . ALA A 1 87 ? 8.689 5.309 -17.016 1.00 94.44 87 ALA A C 1
ATOM 660 O O . ALA A 1 87 ? 8.696 4.164 -17.474 1.00 94.44 87 ALA A O 1
ATOM 661 N N . ASP A 1 88 ? 9.468 6.277 -17.507 1.00 94.50 88 ASP A N 1
ATOM 662 C CA . ASP A 1 88 ? 10.330 6.101 -18.685 1.00 94.50 88 ASP A CA 1
ATOM 663 C C . ASP A 1 88 ? 11.498 5.145 -18.414 1.00 94.50 88 ASP A C 1
ATOM 665 O O . ASP A 1 88 ? 11.823 4.288 -19.239 1.00 94.50 88 ASP A O 1
ATOM 669 N N . VAL A 1 89 ? 12.099 5.239 -17.223 1.00 92.62 89 VAL A N 1
ATOM 670 C CA . VAL A 1 89 ? 13.168 4.327 -16.790 1.00 92.62 89 VAL A CA 1
ATOM 671 C C . VAL A 1 89 ? 12.628 2.902 -16.705 1.00 92.62 89 VAL A C 1
ATOM 673 O O . VAL A 1 89 ? 13.252 1.969 -17.213 1.00 92.62 89 VAL A O 1
ATOM 676 N N . ASN A 1 90 ? 11.441 2.724 -16.121 1.00 93.12 90 ASN A N 1
ATOM 677 C CA . ASN A 1 90 ? 10.790 1.424 -16.063 1.00 93.12 90 ASN A CA 1
ATOM 678 C C . ASN A 1 90 ? 10.483 0.876 -17.466 1.00 93.12 90 ASN A C 1
ATOM 680 O O . ASN A 1 90 ? 10.745 -0.298 -17.720 1.00 93.12 90 ASN A O 1
ATOM 684 N N . ALA A 1 91 ? 9.992 1.709 -18.389 1.00 93.44 91 ALA A N 1
ATOM 685 C CA . ALA A 1 91 ? 9.713 1.301 -19.766 1.00 93.44 91 ALA A CA 1
ATOM 686 C C . ALA A 1 91 ? 10.980 0.839 -20.510 1.00 93.44 91 ALA A C 1
ATOM 688 O O . ALA A 1 91 ? 10.946 -0.174 -21.213 1.00 93.44 91 ALA A O 1
ATOM 689 N N . ALA A 1 92 ? 12.111 1.524 -20.313 1.00 93.19 92 ALA A N 1
ATOM 690 C CA . ALA A 1 92 ? 13.395 1.122 -20.888 1.00 93.19 92 ALA A CA 1
ATOM 691 C C . ALA A 1 92 ? 13.875 -0.238 -20.347 1.00 93.19 92 ALA A C 1
ATOM 693 O O . ALA A 1 92 ? 14.313 -1.096 -21.116 1.00 93.19 92 ALA A O 1
ATOM 694 N N . VAL A 1 93 ? 13.743 -0.470 -19.037 1.00 92.56 93 VAL A N 1
ATOM 695 C CA . VAL A 1 93 ? 14.088 -1.761 -18.411 1.00 92.56 93 VAL A CA 1
ATOM 696 C C . VAL A 1 93 ? 13.140 -2.876 -18.883 1.00 92.56 93 VAL A C 1
ATOM 698 O O . VAL A 1 93 ? 13.587 -3.982 -19.198 1.00 92.56 93 VAL A O 1
ATOM 701 N N . ALA A 1 94 ? 11.844 -2.581 -19.014 1.00 93.81 94 ALA A N 1
ATOM 702 C CA . ALA A 1 94 ? 10.850 -3.524 -19.520 1.00 93.81 94 ALA A CA 1
ATOM 703 C C . ALA A 1 94 ? 11.144 -3.944 -20.972 1.00 93.81 94 ALA A C 1
ATOM 705 O O . ALA A 1 94 ? 11.026 -5.126 -21.300 1.00 93.81 94 ALA A O 1
ATOM 706 N N . ALA A 1 95 ? 11.595 -3.017 -21.826 1.00 91.44 95 ALA A N 1
ATOM 707 C CA . ALA A 1 95 ? 11.988 -3.320 -23.204 1.00 91.44 95 ALA A CA 1
ATOM 708 C C . ALA A 1 95 ? 13.178 -4.299 -23.281 1.00 91.44 95 ALA A C 1
ATOM 710 O O . ALA A 1 95 ? 13.228 -5.142 -24.178 1.00 91.44 95 ALA A O 1
ATOM 711 N N . GLY A 1 96 ? 14.100 -4.236 -22.314 1.00 91.19 96 GLY A N 1
ATOM 712 C CA . GLY A 1 96 ? 15.223 -5.171 -22.187 1.00 91.19 96 GLY A CA 1
ATOM 713 C C . GLY A 1 96 ? 14.853 -6.557 -21.638 1.00 91.19 96 GLY A C 1
ATOM 714 O O . GLY A 1 96 ? 15.661 -7.478 -21.725 1.00 91.19 96 GLY A O 1
ATOM 715 N N . SER A 1 97 ? 13.642 -6.730 -21.099 1.00 91.31 97 SER A N 1
ATOM 716 C CA . SER A 1 97 ? 13.223 -7.936 -20.359 1.00 91.31 97 SER A CA 1
ATOM 717 C C . SER A 1 97 ? 12.517 -8.998 -21.216 1.00 91.31 97 SER A C 1
ATOM 719 O O . SER A 1 97 ? 12.034 -10.008 -20.698 1.00 91.31 97 SER A O 1
ATOM 721 N N . GLY A 1 98 ? 12.437 -8.787 -22.533 1.00 93.06 98 GLY A N 1
ATOM 722 C CA . GLY A 1 98 ? 11.653 -9.625 -23.444 1.00 93.06 98 GLY A CA 1
ATOM 723 C C . GLY A 1 98 ? 10.140 -9.397 -23.306 1.00 93.06 98 GLY A C 1
ATOM 724 O O . GLY A 1 98 ? 9.681 -8.650 -22.446 1.00 93.06 98 GLY A O 1
ATOM 725 N N . SER A 1 99 ? 9.335 -10.042 -24.157 1.00 91.94 99 SER A N 1
ATOM 726 C CA . SER A 1 99 ? 7.889 -9.769 -24.241 1.00 91.94 99 SER A CA 1
ATOM 727 C C . SER A 1 99 ? 7.134 -10.091 -22.947 1.00 91.94 99 SER A C 1
ATOM 729 O O . SER A 1 99 ? 6.383 -9.258 -22.444 1.00 91.94 99 SER A O 1
ATOM 731 N N . MET A 1 100 ? 7.350 -11.278 -22.374 1.00 94.75 100 MET A N 1
ATOM 732 C CA . MET A 1 100 ? 6.661 -11.692 -21.148 1.00 94.75 100 MET A CA 1
ATOM 733 C C . MET A 1 100 ? 7.183 -10.947 -19.913 1.00 94.75 100 MET A C 1
ATOM 735 O O . MET A 1 100 ? 6.387 -10.511 -19.082 1.00 94.75 100 MET A O 1
ATOM 739 N N . GLY A 1 101 ? 8.504 -10.762 -19.815 1.00 94.31 101 GLY A N 1
ATOM 740 C CA . GLY A 1 101 ? 9.129 -10.028 -18.715 1.00 94.31 101 GLY A CA 1
ATOM 741 C C . GLY A 1 101 ? 8.707 -8.561 -18.693 1.00 94.31 101 GLY A C 1
ATOM 742 O O . GLY A 1 101 ? 8.309 -8.061 -17.645 1.00 94.31 101 GLY A O 1
ATOM 743 N N . GLY A 1 102 ? 8.690 -7.900 -19.854 1.00 95.19 102 GLY A N 1
ATOM 744 C CA . GLY A 1 102 ? 8.273 -6.504 -19.971 1.00 95.19 102 GLY A CA 1
ATOM 745 C C . GLY A 1 102 ? 6.813 -6.273 -19.576 1.00 95.19 102 GLY A C 1
ATOM 746 O O . GLY A 1 102 ? 6.518 -5.332 -18.841 1.00 95.19 102 GLY A O 1
ATOM 747 N N . VAL A 1 103 ? 5.898 -7.161 -19.987 1.00 95.56 103 VAL A N 1
ATOM 748 C CA . VAL A 1 103 ? 4.483 -7.077 -19.580 1.00 95.56 103 VAL A CA 1
ATOM 749 C C . VAL A 1 103 ? 4.339 -7.252 -18.070 1.00 95.56 103 VAL A C 1
ATOM 751 O O . VAL A 1 103 ? 3.669 -6.447 -17.421 1.00 95.56 103 VAL A O 1
ATOM 754 N N . LEU A 1 104 ? 4.982 -8.272 -17.494 1.00 95.88 104 LEU A N 1
ATOM 755 C CA . LEU A 1 104 ? 4.887 -8.532 -16.059 1.00 95.88 104 LEU A CA 1
ATOM 756 C C . LEU A 1 104 ? 5.490 -7.384 -15.241 1.00 95.88 104 LEU A C 1
ATOM 758 O O . LEU A 1 104 ? 4.898 -6.966 -14.248 1.00 95.88 104 LEU A O 1
ATOM 762 N N . GLN A 1 105 ? 6.615 -6.828 -15.692 1.00 94.94 105 GLN A N 1
ATOM 763 C CA . GLN A 1 105 ? 7.238 -5.665 -15.072 1.00 94.94 105 GLN A CA 1
ATOM 764 C C . GLN A 1 105 ? 6.311 -4.450 -15.098 1.00 94.94 105 GLN A C 1
ATOM 766 O O . GLN A 1 105 ? 6.139 -3.805 -14.067 1.00 94.94 105 GLN A O 1
ATOM 771 N N . GLN A 1 106 ? 5.670 -4.159 -16.232 1.00 95.00 106 GLN A N 1
ATOM 772 C CA . GLN A 1 106 ? 4.744 -3.033 -16.339 1.00 95.00 106 GLN A CA 1
ATOM 773 C C . GLN A 1 106 ? 3.552 -3.196 -15.387 1.00 95.00 106 GLN A C 1
ATOM 775 O O . GLN A 1 106 ? 3.171 -2.249 -14.701 1.00 95.00 106 GLN A O 1
ATOM 780 N N . ILE A 1 107 ? 2.995 -4.405 -15.298 1.00 95.88 107 ILE A N 1
ATOM 781 C CA . ILE A 1 107 ? 1.892 -4.712 -14.381 1.00 95.88 107 ILE A CA 1
ATOM 782 C C . ILE A 1 107 ? 2.331 -4.506 -12.928 1.00 95.88 107 ILE A C 1
ATOM 784 O O . ILE A 1 107 ? 1.671 -3.781 -12.184 1.00 95.88 107 ILE A O 1
ATOM 788 N N . VAL A 1 108 ? 3.448 -5.115 -12.521 1.00 93.69 108 VAL A N 1
ATOM 789 C CA . VAL A 1 108 ? 3.942 -5.023 -11.140 1.00 93.69 108 VAL A CA 1
ATOM 790 C C . VAL A 1 108 ? 4.277 -3.577 -10.780 1.00 93.69 108 VAL A C 1
ATOM 792 O O . VAL A 1 108 ? 3.891 -3.127 -9.705 1.00 93.69 108 VAL A O 1
ATOM 795 N N . PHE A 1 109 ? 4.915 -2.834 -11.685 1.00 94.31 109 PHE A N 1
ATOM 796 C CA . PHE A 1 109 ? 5.279 -1.433 -11.479 1.00 94.31 109 PHE A CA 1
ATOM 797 C C . PHE A 1 109 ? 4.063 -0.546 -11.181 1.00 94.31 109 PHE A C 1
ATOM 799 O O . PHE A 1 109 ? 4.101 0.250 -10.245 1.00 94.31 109 PHE A O 1
ATOM 806 N N . TRP A 1 110 ? 2.962 -0.713 -11.922 1.00 95.19 110 TRP A N 1
ATOM 807 C CA . TRP A 1 110 ? 1.758 0.108 -11.737 1.00 95.19 110 TRP A CA 1
ATOM 808 C C . TRP A 1 110 ? 0.830 -0.367 -10.621 1.00 95.19 110 TRP A C 1
ATOM 810 O O . TRP A 1 110 ? 0.103 0.445 -10.050 1.00 95.19 110 TRP A O 1
ATOM 820 N N . ILE A 1 111 ? 0.837 -1.659 -10.292 1.00 95.56 111 ILE A N 1
ATOM 821 C CA . ILE A 1 111 ? 0.013 -2.199 -9.200 1.00 95.56 111 ILE A CA 1
ATOM 822 C C . ILE A 1 111 ? 0.685 -1.996 -7.844 1.00 95.56 111 ILE A C 1
ATOM 824 O O . ILE A 1 111 ? -0.012 -1.810 -6.847 1.00 95.56 111 ILE A O 1
ATOM 828 N N . ALA A 1 112 ? 2.019 -2.005 -7.794 1.00 93.44 112 ALA A N 1
ATOM 829 C CA . ALA A 1 112 ? 2.788 -1.849 -6.566 1.00 93.44 112 ALA A CA 1
ATOM 830 C C . ALA A 1 112 ? 2.278 -0.689 -5.677 1.00 93.44 112 ALA A C 1
ATOM 832 O O . ALA A 1 112 ? 2.016 -0.950 -4.500 1.00 93.44 112 ALA A O 1
ATOM 833 N N . PRO A 1 113 ? 2.027 0.542 -6.184 1.00 94.12 113 PRO A N 1
ATOM 834 C CA . PRO A 1 113 ? 1.486 1.660 -5.391 1.00 94.12 113 PRO A CA 1
ATOM 835 C C . PRO A 1 113 ? 0.186 1.376 -4.640 1.00 94.12 113 PRO A C 1
ATOM 837 O O . PRO A 1 113 ? -0.107 2.044 -3.653 1.00 94.12 113 PRO A O 1
ATOM 840 N N . LEU A 1 114 ? -0.590 0.385 -5.070 1.00 95.88 114 LEU A N 1
ATOM 841 C CA . LEU A 1 114 ? -1.853 0.014 -4.439 1.00 95.88 114 LEU A CA 1
ATOM 842 C C . LEU A 1 114 ? -1.676 -0.970 -3.274 1.00 95.88 114 LEU A C 1
ATOM 844 O O . LEU A 1 114 ? -2.617 -1.175 -2.506 1.00 95.88 114 LEU A O 1
ATOM 848 N N . ALA A 1 115 ? -0.490 -1.560 -3.099 1.00 95.44 115 ALA A N 1
ATOM 849 C CA . ALA A 1 115 ? -0.223 -2.523 -2.031 1.00 95.44 115 ALA A CA 1
ATOM 850 C C . ALA A 1 115 ? -0.539 -1.991 -0.613 1.00 95.44 115 ALA A C 1
ATOM 852 O O . ALA A 1 115 ? -1.202 -2.717 0.132 1.00 95.44 115 ALA A O 1
ATOM 853 N N . PRO A 1 116 ? -0.177 -0.744 -0.229 1.00 96.38 116 PRO A N 1
ATOM 854 C CA . PRO A 1 116 ? -0.546 -0.175 1.070 1.00 96.38 116 PRO A CA 1
ATOM 855 C C . PRO A 1 116 ? -2.068 -0.123 1.281 1.00 96.38 116 PRO A C 1
ATOM 857 O O . PRO A 1 116 ? -2.571 -0.496 2.342 1.00 96.38 116 PRO A O 1
ATOM 860 N N . VAL A 1 117 ? -2.814 0.282 0.247 1.00 97.38 117 VAL A N 1
ATOM 861 C CA . VAL A 1 117 ? -4.281 0.386 0.287 1.00 97.38 117 VAL A CA 1
ATOM 862 C C . VAL A 1 117 ? -4.910 -0.997 0.434 1.00 97.38 117 VAL A C 1
ATOM 864 O O . VAL A 1 117 ? -5.748 -1.207 1.314 1.00 97.38 117 VAL A O 1
ATOM 867 N N . PHE A 1 118 ? -4.476 -1.963 -0.380 1.00 97.69 118 PHE A N 1
ATOM 868 C CA . PHE A 1 118 ? -4.984 -3.331 -0.304 1.00 97.69 118 PHE A CA 1
ATOM 869 C C . PHE A 1 118 ? -4.661 -3.997 1.030 1.00 97.69 118 PHE A C 1
ATOM 871 O O . PHE A 1 118 ? -5.518 -4.698 1.573 1.00 97.69 118 PHE A O 1
ATOM 878 N N . TRP A 1 119 ? -3.478 -3.750 1.596 1.00 97.88 119 TRP A N 1
ATOM 879 C CA . TRP A 1 119 ? -3.128 -4.261 2.917 1.00 97.88 119 TRP A CA 1
ATOM 880 C C . TRP A 1 119 ? -4.041 -3.687 4.001 1.00 97.88 119 TRP A C 1
ATOM 882 O O . TRP A 1 119 ? -4.603 -4.443 4.794 1.00 97.88 119 TRP A O 1
ATOM 892 N N . PHE A 1 120 ? -4.231 -2.365 4.020 1.00 97.81 120 PHE A N 1
ATOM 893 C CA . PHE A 1 120 ? -5.086 -1.698 5.002 1.00 97.81 120 PHE A CA 1
ATOM 894 C C . PHE A 1 120 ? -6.534 -2.205 4.943 1.00 97.81 120 PHE A C 1
ATOM 896 O O . PHE A 1 120 ? -7.103 -2.583 5.970 1.00 97.81 120 PHE A O 1
ATOM 903 N N . ILE A 1 121 ? -7.110 -2.294 3.739 1.00 97.81 121 ILE A N 1
ATOM 904 C CA . ILE A 1 121 ? -8.464 -2.829 3.538 1.00 97.81 121 ILE A CA 1
ATOM 905 C C . ILE A 1 121 ? -8.533 -4.294 3.979 1.00 97.81 121 ILE A C 1
ATOM 907 O O . ILE A 1 121 ? -9.462 -4.677 4.687 1.00 97.81 121 ILE A O 1
ATOM 911 N N . SER A 1 122 ? -7.538 -5.111 3.626 1.00 97.88 122 SER A N 1
ATOM 912 C CA . SER A 1 122 ? -7.494 -6.519 4.037 1.00 97.88 122 SER A CA 1
ATOM 913 C C . SER A 1 122 ? -7.430 -6.658 5.557 1.00 97.88 122 SER A C 1
ATOM 915 O O . SER A 1 122 ? -8.173 -7.453 6.128 1.00 97.88 122 SER A O 1
ATOM 917 N N . ALA A 1 123 ? -6.612 -5.849 6.237 1.00 96.81 123 ALA A N 1
ATOM 918 C CA . ALA A 1 123 ? -6.530 -5.833 7.695 1.00 96.81 123 ALA A CA 1
ATOM 919 C C . ALA A 1 123 ? -7.880 -5.463 8.331 1.00 96.81 123 ALA A C 1
ATOM 921 O O . ALA A 1 123 ? -8.318 -6.125 9.274 1.00 96.81 123 ALA A O 1
ATOM 922 N N . LEU A 1 124 ? -8.578 -4.463 7.783 1.00 95.88 124 LEU A N 1
ATOM 923 C CA . LEU A 1 124 ? -9.925 -4.101 8.223 1.00 95.88 124 LEU A CA 1
ATOM 924 C C . LEU A 1 124 ? -10.919 -5.251 8.032 1.00 95.88 124 LEU A C 1
ATOM 926 O O . LEU A 1 124 ? -11.626 -5.612 8.971 1.00 95.88 124 LEU A O 1
ATOM 930 N N . VAL A 1 125 ? -10.967 -5.861 6.849 1.00 96.88 125 VAL A N 1
ATOM 931 C CA . VAL A 1 125 ? -11.933 -6.928 6.548 1.00 96.88 125 VAL A CA 1
ATOM 932 C C . VAL A 1 125 ? -11.669 -8.173 7.399 1.00 96.88 125 VAL A C 1
ATOM 934 O O . VAL A 1 125 ? -12.609 -8.722 7.978 1.00 96.88 125 VAL A O 1
ATOM 937 N N . LEU A 1 126 ? -10.407 -8.597 7.524 1.00 96.62 126 LEU A N 1
ATOM 938 C CA . LEU A 1 126 ? -10.039 -9.847 8.198 1.00 96.62 126 LEU A CA 1
ATOM 939 C C . LEU A 1 126 ? -9.959 -9.717 9.726 1.00 96.62 126 LEU A C 1
ATOM 941 O O . LEU A 1 126 ? -10.169 -10.710 10.423 1.00 96.62 126 LEU A O 1
ATOM 945 N N . ALA A 1 127 ? -9.642 -8.535 10.266 1.00 94.25 127 ALA A N 1
ATOM 946 C CA . ALA A 1 127 ? -9.319 -8.379 11.687 1.00 94.25 127 ALA A CA 1
ATOM 947 C C . ALA A 1 127 ? -10.204 -7.383 12.459 1.00 94.25 127 ALA A C 1
ATOM 949 O O . ALA A 1 127 ? -9.974 -7.191 13.655 1.00 94.25 127 ALA A O 1
ATOM 950 N N . ARG A 1 128 ? -11.251 -6.796 11.848 1.00 87.75 128 ARG A N 1
ATOM 951 C CA . ARG A 1 128 ? -12.138 -5.804 12.507 1.00 87.75 128 ARG A CA 1
ATOM 952 C C . ARG A 1 128 ? -12.745 -6.239 13.843 1.00 87.75 128 ARG A C 1
ATOM 954 O O . ARG A 1 128 ? -13.029 -5.386 14.675 1.00 87.75 128 ARG A O 1
ATOM 961 N N . THR A 1 129 ? -12.963 -7.536 14.060 1.00 88.19 129 THR A N 1
ATOM 962 C CA . THR A 1 129 ? -13.583 -8.056 15.293 1.00 88.19 129 THR A CA 1
ATOM 963 C C . THR A 1 129 ? -12.586 -8.242 16.436 1.00 88.19 129 THR A C 1
ATOM 965 O O . THR A 1 129 ? -12.988 -8.339 17.593 1.00 88.19 129 THR A O 1
ATOM 968 N N . GLN A 1 130 ? -11.283 -8.284 16.142 1.00 89.62 130 GLN A N 1
ATOM 969 C CA . GLN A 1 130 ? -10.233 -8.550 17.120 1.00 89.62 130 GLN A CA 1
ATOM 970 C C . GLN A 1 130 ? -9.176 -7.449 17.070 1.00 89.62 130 GLN A C 1
ATOM 972 O O . GLN A 1 130 ? -8.191 -7.551 16.340 1.00 89.62 130 GLN A O 1
ATOM 977 N N . THR A 1 131 ? -9.335 -6.423 17.912 1.00 90.19 131 THR A N 1
ATOM 978 C CA . THR A 1 131 ? -8.463 -5.234 17.944 1.00 90.19 131 THR A CA 1
ATOM 979 C C . THR A 1 131 ? -6.975 -5.582 17.992 1.00 90.19 131 THR A C 1
ATOM 981 O O . THR A 1 131 ? -6.188 -4.959 17.292 1.00 90.19 131 THR A O 1
ATO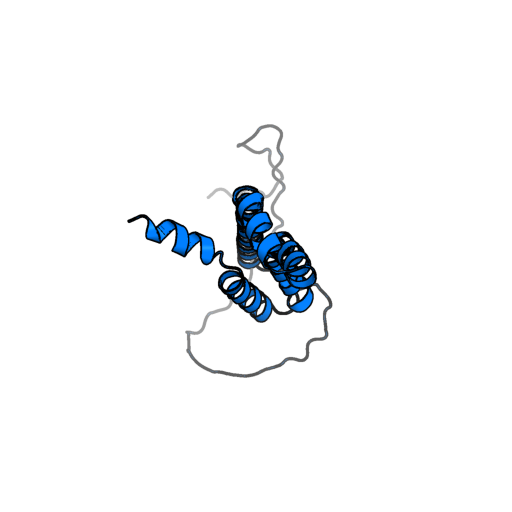M 984 N N . ARG A 1 132 ? -6.573 -6.611 18.754 1.00 91.31 132 ARG A N 1
ATOM 985 C CA . ARG A 1 132 ? -5.168 -7.059 18.810 1.00 91.31 132 ARG A CA 1
ATOM 986 C C . ARG A 1 132 ? -4.652 -7.539 17.451 1.00 91.31 132 ARG A C 1
ATOM 988 O O . ARG A 1 132 ? -3.559 -7.151 17.054 1.00 91.31 132 ARG A O 1
ATOM 995 N N . LYS A 1 133 ? -5.437 -8.351 16.732 1.00 94.88 133 LYS A N 1
ATOM 996 C CA . LYS A 1 133 ? -5.074 -8.819 15.386 1.00 94.88 133 LYS A CA 1
ATOM 997 C C . LYS A 1 133 ? -5.056 -7.669 14.389 1.00 94.88 133 LYS A C 1
ATOM 999 O O . LYS A 1 133 ? -4.152 -7.622 13.566 1.00 94.88 133 LYS A O 1
ATOM 1004 N N . LEU A 1 134 ? -6.005 -6.738 14.495 1.00 94.06 134 LEU A N 1
ATOM 1005 C CA . LEU A 1 134 ? -6.046 -5.553 13.641 1.00 94.06 134 LEU A CA 1
ATOM 1006 C C . LEU A 1 134 ? -4.790 -4.703 13.829 1.00 94.06 134 LEU A C 1
ATOM 1008 O O . LEU A 1 134 ? -4.105 -4.413 12.857 1.00 94.06 134 LEU A O 1
ATOM 1012 N N . VAL A 1 135 ? -4.447 -4.366 15.074 1.00 94.25 135 VAL A N 1
ATOM 1013 C CA . VAL A 1 135 ? -3.243 -3.586 15.390 1.00 94.25 135 VAL A CA 1
ATOM 1014 C C . VAL A 1 135 ? -1.988 -4.297 14.888 1.00 94.25 135 VAL A C 1
ATOM 1016 O O . VAL A 1 135 ? -1.167 -3.670 14.226 1.00 94.25 135 VAL A O 1
ATOM 1019 N N . LEU A 1 136 ? -1.856 -5.604 15.134 1.00 96.31 136 LEU A N 1
ATOM 1020 C CA . LEU A 1 136 ? -0.710 -6.376 14.654 1.00 96.31 136 LEU A CA 1
ATOM 1021 C C . LEU A 1 136 ? -0.618 -6.366 13.119 1.00 96.31 136 LEU A C 1
ATOM 1023 O O . LEU A 1 136 ? 0.453 -6.111 12.575 1.00 96.31 136 LEU A O 1
ATOM 1027 N N . ALA A 1 137 ? -1.735 -6.589 12.422 1.00 96.88 137 ALA A N 1
ATOM 1028 C CA . ALA A 1 137 ? -1.787 -6.558 10.964 1.00 96.88 137 ALA A CA 1
ATOM 1029 C C . ALA A 1 137 ? -1.416 -5.176 10.406 1.00 96.88 137 ALA A C 1
ATOM 1031 O O . ALA A 1 137 ? -0.683 -5.096 9.423 1.00 96.88 137 ALA A O 1
ATOM 1032 N N . LEU A 1 138 ? -1.868 -4.091 11.040 1.00 96.56 138 LEU A N 1
ATOM 1033 C CA . LEU A 1 138 ? -1.518 -2.726 10.643 1.00 96.56 138 LEU A CA 1
ATOM 1034 C C . LEU A 1 138 ? -0.024 -2.445 10.839 1.00 96.56 138 LEU A C 1
ATOM 1036 O O . LEU A 1 138 ? 0.609 -1.918 9.931 1.00 96.56 138 LEU A O 1
ATOM 1040 N N . VAL A 1 139 ? 0.557 -2.845 11.973 1.00 96.56 139 VAL A N 1
ATOM 1041 C CA . VAL A 1 139 ? 1.998 -2.676 12.234 1.00 96.56 139 VAL A CA 1
ATOM 1042 C C . VAL A 1 139 ? 2.838 -3.471 11.234 1.00 96.56 139 VAL A C 1
ATOM 1044 O O . VAL A 1 139 ? 3.771 -2.921 10.655 1.00 96.56 139 VAL A O 1
ATOM 1047 N N . ILE A 1 140 ? 2.488 -4.736 10.974 1.00 97.19 140 ILE A N 1
ATOM 1048 C CA . ILE A 1 140 ? 3.170 -5.549 9.954 1.00 97.19 140 ILE A CA 1
ATOM 1049 C C . ILE A 1 140 ? 3.063 -4.875 8.586 1.00 97.19 140 ILE A C 1
ATOM 1051 O O . ILE A 1 140 ? 4.060 -4.766 7.880 1.00 97.19 140 ILE A O 1
ATOM 1055 N N . GLY A 1 141 ? 1.880 -4.373 8.231 1.00 95.62 141 GLY A N 1
ATOM 1056 C CA . GLY A 1 141 ? 1.676 -3.662 6.975 1.00 95.62 141 GLY A CA 1
ATOM 1057 C C . GLY A 1 141 ? 2.547 -2.424 6.843 1.00 95.62 141 GLY A C 1
ATOM 1058 O O . GLY A 1 141 ? 3.135 -2.225 5.786 1.00 95.62 141 GLY A O 1
ATOM 1059 N N . LEU A 1 142 ? 2.692 -1.632 7.908 1.00 94.75 142 LEU A N 1
ATOM 1060 C CA . LEU A 1 142 ? 3.572 -0.462 7.899 1.00 94.75 142 LEU A CA 1
ATOM 1061 C C . LEU A 1 142 ? 5.022 -0.838 7.604 1.00 94.75 142 LEU A C 1
ATOM 1063 O O . LEU A 1 142 ? 5.686 -0.117 6.871 1.00 94.75 142 LEU A O 1
ATOM 1067 N N . VAL A 1 143 ? 5.494 -1.967 8.132 1.00 93.75 143 VAL A N 1
ATOM 1068 C CA . VAL A 1 143 ? 6.857 -2.456 7.885 1.00 93.75 143 VAL A CA 1
ATOM 1069 C C . VAL A 1 143 ? 6.995 -3.032 6.473 1.00 93.75 143 VAL A C 1
ATOM 1071 O O . VAL A 1 143 ? 7.930 -2.689 5.759 1.00 93.75 143 VAL A O 1
ATOM 1074 N N . VAL A 1 144 ? 6.065 -3.891 6.051 1.00 93.38 144 VAL A N 1
ATOM 1075 C CA . VAL A 1 144 ? 6.136 -4.614 4.766 1.00 93.38 144 VAL A CA 1
ATOM 1076 C C . VAL A 1 144 ? 5.922 -3.687 3.571 1.00 93.38 144 VAL A C 1
ATOM 1078 O O . VAL A 1 144 ? 6.556 -3.861 2.535 1.00 93.38 144 VAL A O 1
ATOM 1081 N N . THR A 1 145 ? 5.034 -2.704 3.708 1.00 92.94 145 THR A N 1
ATOM 1082 C CA . THR A 1 145 ? 4.723 -1.735 2.644 1.00 92.94 145 THR A CA 1
ATOM 1083 C C . THR A 1 145 ? 5.569 -0.470 2.734 1.00 92.94 145 THR A C 1
ATOM 1085 O O . THR A 1 145 ? 5.371 0.462 1.954 1.00 92.94 145 THR A O 1
ATOM 1088 N N . PHE A 1 146 ? 6.520 -0.432 3.674 1.00 89.19 146 PHE A N 1
ATOM 1089 C CA . PHE A 1 146 ? 7.432 0.687 3.818 1.00 89.19 146 PHE A CA 1
ATOM 1090 C C . PHE A 1 146 ? 8.192 0.914 2.501 1.00 89.19 146 PHE A C 1
ATOM 1092 O O . PHE A 1 146 ? 8.731 -0.040 1.930 1.00 89.19 146 PHE A O 1
ATOM 1099 N N . PRO A 1 147 ? 8.277 2.159 2.003 1.00 81.38 147 PRO A N 1
ATOM 1100 C CA . PRO A 1 147 ? 8.886 2.478 0.716 1.00 81.38 147 PRO A CA 1
ATOM 1101 C C . PRO A 1 147 ? 10.428 2.394 0.756 1.00 81.38 147 PRO A C 1
ATOM 1103 O O . PRO A 1 147 ? 11.112 3.396 0.557 1.00 81.38 147 PRO A O 1
ATOM 1106 N N . LEU A 1 148 ? 10.999 1.203 0.987 1.00 77.00 148 LEU A N 1
ATOM 1107 C CA . LEU A 1 148 ? 12.450 0.997 1.141 1.00 77.00 148 LEU A CA 1
ATOM 1108 C C . LEU A 1 148 ? 13.288 1.540 -0.027 1.00 77.00 148 LEU A C 1
ATOM 1110 O O . LEU A 1 148 ? 14.266 2.233 0.261 1.00 77.00 148 LEU A O 1
ATOM 1114 N N . PRO A 1 149 ? 12.937 1.305 -1.313 1.00 66.50 149 PRO A N 1
ATOM 1115 C CA . PRO A 1 149 ? 13.733 1.828 -2.422 1.00 66.50 149 PRO A CA 1
ATOM 1116 C C . PRO A 1 149 ? 13.947 3.339 -2.294 1.00 66.50 149 PRO A C 1
ATOM 1118 O O . PRO A 1 149 ? 15.051 3.826 -2.493 1.00 66.50 149 PRO A O 1
ATOM 1121 N N . MET A 1 150 ? 12.927 4.074 -1.852 1.00 67.00 150 MET A N 1
ATOM 1122 C CA . MET A 1 150 ? 12.985 5.530 -1.735 1.00 67.00 150 MET A CA 1
ATOM 1123 C C . MET A 1 150 ? 13.883 6.017 -0.603 1.00 67.00 150 MET A C 1
ATOM 1125 O O . MET A 1 150 ? 14.515 7.064 -0.732 1.00 67.00 150 MET A O 1
ATOM 1129 N N . VAL A 1 151 ? 13.957 5.274 0.502 1.00 66.88 151 VAL A N 1
ATOM 1130 C CA . VAL A 1 151 ? 14.777 5.659 1.659 1.00 66.88 151 VAL A CA 1
ATOM 1131 C C . VAL A 1 151 ? 16.252 5.363 1.398 1.00 66.88 151 VAL A C 1
ATOM 1133 O O . VAL A 1 151 ? 17.109 6.170 1.741 1.00 66.88 151 VAL A O 1
ATOM 1136 N N . PHE A 1 152 ? 16.564 4.253 0.725 1.00 67.88 152 PHE A N 1
ATOM 1137 C CA . PHE A 1 152 ? 17.955 3.883 0.454 1.00 67.88 152 PHE A CA 1
ATOM 1138 C C . PHE A 1 152 ? 18.540 4.548 -0.801 1.00 67.88 152 PHE A C 1
ATOM 1140 O O . PHE A 1 152 ? 19.737 4.822 -0.823 1.00 67.88 152 PHE A O 1
ATOM 1147 N N . LEU A 1 153 ? 17.728 4.881 -1.813 1.00 62.00 153 LEU A N 1
ATOM 1148 C CA . LEU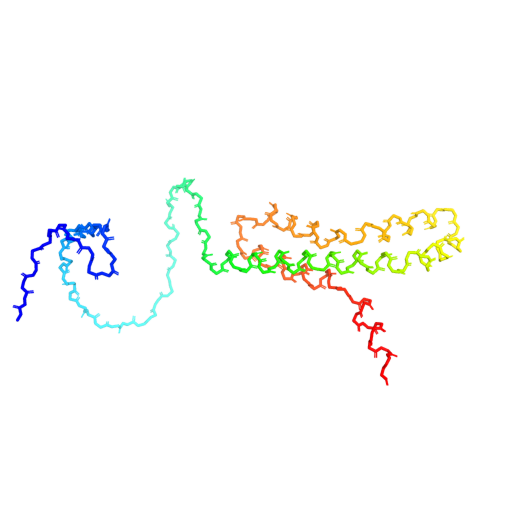 A 1 153 ? 18.200 5.616 -3.000 1.00 62.00 153 LEU A CA 1
ATOM 1149 C C . LEU A 1 153 ? 18.418 7.112 -2.727 1.00 62.00 153 LEU A C 1
ATOM 1151 O O . LEU A 1 153 ? 19.288 7.714 -3.346 1.00 62.00 153 LEU A O 1
ATOM 1155 N N . SER A 1 154 ? 17.681 7.709 -1.784 1.00 58.38 154 SER A N 1
ATOM 1156 C CA . SER A 1 154 ? 17.905 9.104 -1.366 1.00 58.38 154 SER A CA 1
ATOM 1157 C C . SER A 1 154 ? 19.109 9.267 -0.424 1.00 58.38 154 SER A C 1
ATOM 1159 O O . SER A 1 154 ? 19.700 10.342 -0.379 1.00 58.38 154 SER A O 1
ATOM 1161 N N . GLY A 1 155 ? 19.516 8.202 0.281 1.00 48.19 155 GLY A N 1
ATOM 1162 C CA . GLY A 1 155 ? 20.685 8.180 1.172 1.00 48.19 155 GLY A CA 1
ATOM 1163 C C . GLY A 1 155 ? 22.032 7.889 0.496 1.00 48.19 155 GLY A C 1
ATOM 1164 O O . GLY A 1 155 ? 23.066 8.136 1.103 1.00 48.19 155 GLY A O 1
ATOM 1165 N N . ALA A 1 156 ? 22.046 7.411 -0.753 1.00 46.66 156 ALA A N 1
ATOM 1166 C CA . ALA A 1 156 ? 23.275 7.213 -1.536 1.00 46.66 156 ALA A CA 1
ATOM 1167 C C . ALA A 1 156 ? 23.848 8.523 -2.131 1.00 46.66 156 ALA A C 1
ATOM 1169 O O . ALA A 1 156 ? 24.801 8.485 -2.904 1.00 46.66 156 ALA A O 1
ATOM 1170 N N . ALA A 1 157 ? 23.247 9.670 -1.796 1.00 43.56 157 ALA A N 1
ATOM 1171 C CA . ALA A 1 157 ? 23.646 11.009 -2.231 1.00 43.56 157 ALA A CA 1
ATOM 1172 C C . ALA A 1 157 ? 24.326 11.843 -1.119 1.00 43.56 157 ALA A C 1
ATOM 1174 O O . ALA A 1 157 ? 24.330 13.073 -1.195 1.00 43.56 157 ALA A O 1
ATOM 1175 N N . LEU A 1 158 ? 24.889 11.191 -0.096 1.00 39.62 158 LEU A N 1
ATOM 1176 C CA . LEU A 1 158 ? 25.820 11.781 0.877 1.00 39.62 158 LEU A CA 1
ATOM 1177 C C . LEU A 1 158 ? 27.189 11.110 0.746 1.00 39.62 158 LEU A C 1
ATOM 1179 O O . LEU A 1 158 ? 28.195 11.821 0.957 1.00 39.62 158 LEU A O 1
#

Secondary structure (DSSP, 8-state):
--------EE-SSSTT-EEPPPP-PPPPPPPPPPPP-------------------PPPHHHHHHHHHHHHHHHHHHHHHHHHHHHTHHHHHHHHHHTHHHHHHHHHHHHHHGGGHHHHHHHHHHHHHTT-HHHHHHHHHHHHHHTS-HHHHHHHHTT-

Foldseek 3Di:
DDDDDQDWDADPVDGPDIDHRDPPDPDDDDDDDDDDDDDDDDDDPDPDDPPVDPDDDDPVLVVVLVVLLVLLLVLLVVLQVVLVVCVVVQQVVLVVLPDVSSVVSVVCSNCLSCQSVVQSVCLCVVCVNPSVSSVVSSVVSCVVSPPVVVVVVVVVPD

pLDDT: mean 78.45, std 20.15, range [34.06, 97.88]

Sequence (158 aa):
MRTGSGEERESALQSGWTVEAAPSIPEPVEPVIPAATASERGDADDASEPDARPKQMSNLTVVLLGLSGGLFMLYAWVWMSWAQYYADVNAAVAAGSGSMGGVLQQIVFWIAPLAPVFWFISALVLARTQTRKLVLALVIGLVVTFPLPMVFLSGAAL

Organism: NCBI:txid283878

Radius of gyration: 28.81 Å; chains: 1; bounding box: 60×52×78 Å